Protein AF-A0A4R4RWS9-F1 (afdb_monomer)

Foldseek 3Di:
DDDDDDPDDPQPAAQQLDFLVPVVLDLDDDPDHDDPVSVLVSLLSSLSNLLLQQCLVQNLVPRAPVSSCVRNVHDPVSVVVNAVGSLRSLLVSLVVNLVSLVVQLVVQLVVQDDPLVSSLVSSVVSNVVSCVSRVSNVCCNPPRLVVSDDVSVVSNVVSVVSNVVSVDD

Secondary structure (DSSP, 8-state):
-PPPPPPPTTS-PPTTSS-TT-GGG----SSSPPPHHHHHHHHHHHHHHHHHHHHHHH-TTT--HHHHHHHHT--HHHHHHH-SSHHHHHHHHHHHHHHHHHHHHHHHHHHT-S-HHHHHHHHHHHHHHHHHH-HHHHHHHHTGGGGG-HHHHHHHHHHHHHHGGGG--

Radius of gyration: 17.33 Å; Cα contacts (8 Å, |Δi|>4): 187; chains: 1; bounding box: 38×33×57 Å

Solvent-accessible surface area (backbone atoms only — not comparable to full-atom values): 9273 Å² total; per-residue (Å²): 136,79,79,73,80,75,84,64,101,78,65,79,74,52,46,34,68,50,63,17,61,40,71,91,70,56,87,75,90,60,94,77,69,74,54,72,66,60,51,51,51,53,51,48,56,18,38,29,10,8,36,24,46,39,25,44,74,57,35,48,86,70,43,45,66,73,55,24,23,58,44,17,70,44,53,68,72,61,47,59,74,75,28,94,43,67,58,54,45,47,51,54,36,48,55,52,33,52,51,48,51,52,49,53,23,50,51,37,23,62,74,55,45,90,51,52,69,55,9,32,49,36,20,51,48,46,51,53,54,52,38,67,73,26,53,39,30,39,41,28,70,74,61,34,32,65,74,59,39,71,71,41,41,52,54,49,54,52,51,55,59,60,53,50,68,56,76,56,126

Structure (mmCIF, N/CA/C/O backbone):
data_AF-A0A4R4RWS9-F1
#
_entry.id   AF-A0A4R4RWS9-F1
#
loop_
_atom_site.group_PDB
_atom_site.id
_atom_site.type_symbol
_atom_site.label_atom_id
_atom_site.label_alt_id
_atom_site.label_comp_id
_atom_site.label_asym_id
_atom_site.label_entity_id
_atom_site.label_seq_id
_atom_site.pdbx_PDB_ins_code
_atom_site.Cartn_x
_atom_site.Cartn_y
_atom_site.Cartn_z
_atom_site.occupancy
_atom_site.B_iso_or_equiv
_atom_site.auth_seq_id
_atom_site.auth_comp_id
_atom_site.auth_asym_id
_atom_site.auth_atom_id
_atom_site.pdbx_PDB_model_num
ATOM 1 N N . MET A 1 1 ? 22.011 -22.480 -10.283 1.00 37.75 1 MET A N 1
ATOM 2 C CA . MET A 1 1 ? 20.945 -21.462 -10.374 1.00 37.75 1 MET A CA 1
ATOM 3 C C . MET A 1 1 ? 20.960 -20.703 -9.058 1.00 37.75 1 MET A C 1
ATOM 5 O O . MET A 1 1 ? 20.395 -21.176 -8.083 1.00 37.75 1 MET A O 1
ATOM 9 N N . SER A 1 2 ? 21.786 -19.656 -8.982 1.00 36.88 2 SER A N 1
ATOM 10 C CA . SER A 1 2 ? 22.023 -18.907 -7.743 1.00 36.88 2 SER A CA 1
ATOM 11 C C . SER A 1 2 ? 20.825 -18.003 -7.490 1.00 36.88 2 SER A C 1
ATOM 13 O O . SER A 1 2 ? 20.485 -17.206 -8.361 1.00 36.88 2 SER A O 1
ATOM 15 N N . LEU A 1 3 ? 20.184 -18.155 -6.332 1.00 37.31 3 LEU A N 1
ATOM 16 C CA . LEU A 1 3 ? 19.213 -17.190 -5.826 1.00 37.31 3 LEU A CA 1
ATOM 17 C C . LEU A 1 3 ? 19.916 -15.830 -5.770 1.00 37.31 3 LEU A C 1
ATOM 19 O O . LEU A 1 3 ? 20.999 -15.720 -5.191 1.00 37.31 3 LEU A O 1
ATOM 23 N N . ALA A 1 4 ? 19.345 -14.834 -6.447 1.00 39.34 4 ALA A N 1
ATOM 24 C CA . ALA A 1 4 ? 19.799 -13.458 -6.331 1.00 39.34 4 ALA A CA 1
ATOM 25 C C . ALA A 1 4 ? 19.750 -13.044 -4.848 1.00 39.34 4 ALA A C 1
ATOM 27 O O . ALA A 1 4 ? 18.871 -13.519 -4.118 1.00 39.34 4 ALA A O 1
ATOM 28 N N . PRO A 1 5 ? 20.694 -12.214 -4.378 1.00 36.62 5 PRO A N 1
ATOM 29 C CA . PRO A 1 5 ? 20.694 -11.763 -2.996 1.00 36.62 5 PRO A CA 1
ATOM 30 C C . PRO A 1 5 ? 19.358 -11.084 -2.678 1.00 36.62 5 PRO A C 1
ATOM 32 O O . PRO A 1 5 ? 18.869 -10.255 -3.445 1.00 36.62 5 PRO A O 1
ATOM 35 N N . HIS A 1 6 ? 18.760 -11.458 -1.545 1.00 39.88 6 HIS A N 1
ATOM 36 C CA . HIS A 1 6 ? 17.646 -10.711 -0.976 1.00 39.88 6 HIS A CA 1
ATOM 37 C C . HIS A 1 6 ? 18.100 -9.259 -0.785 1.00 39.88 6 HIS A C 1
ATOM 39 O O . HIS A 1 6 ? 19.181 -9.057 -0.226 1.00 39.88 6 HIS A O 1
ATOM 45 N N . PRO A 1 7 ? 17.328 -8.257 -1.238 1.00 38.31 7 PRO A N 1
ATOM 46 C CA . PRO A 1 7 ? 17.712 -6.866 -1.056 1.00 38.31 7 PRO A CA 1
ATOM 47 C C . PRO A 1 7 ? 17.918 -6.595 0.438 1.00 38.31 7 PRO A C 1
ATOM 49 O O . PRO A 1 7 ? 17.044 -6.878 1.262 1.00 38.31 7 PRO A O 1
ATOM 52 N N . GLU A 1 8 ? 19.118 -6.116 0.775 1.00 33.94 8 GLU A N 1
ATOM 53 C CA . GLU A 1 8 ? 19.534 -5.824 2.143 1.00 33.94 8 GLU A CA 1
ATOM 54 C C . GLU A 1 8 ? 18.640 -4.763 2.807 1.00 33.94 8 GLU A C 1
ATOM 56 O O . GLU A 1 8 ? 17.907 -4.014 2.159 1.00 33.94 8 GLU A O 1
ATOM 61 N N . ALA A 1 9 ? 18.729 -4.714 4.137 1.00 32.97 9 ALA A N 1
ATOM 62 C CA . ALA A 1 9 ? 17.901 -4.007 5.116 1.00 32.97 9 ALA A CA 1
ATOM 63 C C . ALA A 1 9 ? 17.837 -2.455 5.024 1.00 32.97 9 ALA A C 1
ATOM 65 O O . ALA A 1 9 ? 17.718 -1.785 6.048 1.00 32.97 9 ALA A O 1
ATOM 66 N N . GLY A 1 10 ? 17.8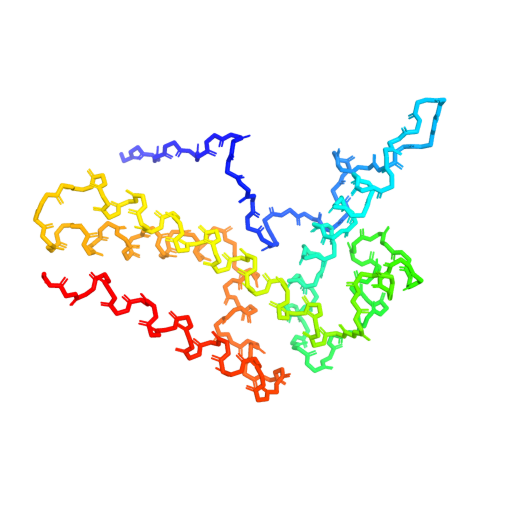82 -1.875 3.821 1.00 38.44 10 GLY A N 1
ATOM 67 C CA . GLY A 1 10 ? 17.679 -0.447 3.537 1.00 38.44 10 GLY A CA 1
ATOM 68 C C . GLY A 1 10 ? 16.429 -0.126 2.702 1.00 38.44 10 GLY A C 1
ATOM 69 O O . GLY A 1 10 ? 16.026 1.034 2.634 1.00 38.44 10 GLY A O 1
ATOM 70 N N . ALA A 1 11 ? 15.778 -1.120 2.088 1.00 58.25 11 ALA A N 1
ATOM 71 C CA . ALA A 1 11 ? 14.544 -0.900 1.337 1.00 58.25 11 ALA A CA 1
ATOM 72 C C . ALA A 1 11 ? 13.340 -0.818 2.287 1.00 58.25 11 ALA A C 1
ATOM 74 O O . ALA A 1 11 ? 13.091 -1.737 3.067 1.00 58.25 11 ALA A O 1
ATOM 75 N N . THR A 1 12 ? 12.573 0.276 2.220 1.00 66.06 12 THR A N 1
ATOM 76 C CA . THR A 1 12 ? 11.251 0.360 2.859 1.00 66.06 12 THR A CA 1
ATOM 77 C C . THR A 1 12 ? 10.438 -0.877 2.458 1.00 66.06 12 THR A C 1
ATOM 79 O O . THR A 1 12 ? 10.184 -1.048 1.264 1.00 66.06 12 THR A O 1
ATOM 82 N N . PRO A 1 13 ? 10.085 -1.769 3.400 1.00 81.81 13 PRO A N 1
ATOM 83 C CA . PRO A 1 13 ? 9.445 -3.028 3.055 1.00 81.81 13 PRO A CA 1
ATOM 84 C C . PRO A 1 13 ? 8.052 -2.763 2.493 1.00 81.81 13 PRO A C 1
ATOM 86 O O . PRO A 1 13 ? 7.365 -1.834 2.920 1.00 81.81 13 PRO A O 1
ATOM 89 N N . LEU A 1 14 ? 7.621 -3.598 1.550 1.00 92.75 14 LEU A N 1
ATOM 90 C CA . LEU A 1 14 ? 6.257 -3.522 1.047 1.00 92.75 14 LEU A CA 1
ATOM 91 C C . LEU A 1 14 ? 5.248 -3.778 2.169 1.00 92.75 14 LEU A C 1
ATOM 93 O O . LEU A 1 14 ? 5.470 -4.667 2.997 1.00 92.75 14 LEU A O 1
ATOM 97 N N . PRO A 1 15 ? 4.111 -3.066 2.168 1.00 96.56 15 PRO A N 1
ATOM 98 C CA . PRO A 1 15 ? 2.984 -3.412 3.015 1.00 96.56 15 PRO A CA 1
ATOM 99 C C . PRO A 1 15 ? 2.620 -4.893 2.881 1.00 96.56 15 PRO A C 1
ATOM 101 O O . PRO A 1 15 ? 2.469 -5.400 1.774 1.00 96.56 15 PRO A O 1
ATOM 104 N N . GLY A 1 16 ? 2.467 -5.590 4.000 1.00 95.81 16 GLY A N 1
ATOM 105 C CA . GLY A 1 16 ? 2.177 -7.022 4.047 1.00 95.81 16 GLY A CA 1
ATOM 106 C C . GLY A 1 16 ? 3.413 -7.922 4.005 1.00 95.81 16 GLY A C 1
ATOM 107 O O . GLY A 1 16 ? 3.271 -9.128 4.173 1.00 95.81 16 GLY A O 1
ATOM 108 N N . ALA A 1 17 ? 4.625 -7.379 3.843 1.00 95.19 17 ALA A N 1
ATOM 109 C CA . ALA A 1 17 ? 5.857 -8.170 3.934 1.00 95.19 17 ALA A CA 1
ATOM 110 C C . ALA A 1 17 ? 6.156 -8.633 5.371 1.00 95.19 17 ALA A C 1
ATOM 112 O O . ALA A 1 17 ? 6.949 -9.549 5.585 1.00 95.19 17 ALA A O 1
ATOM 113 N N . ARG A 1 18 ? 5.539 -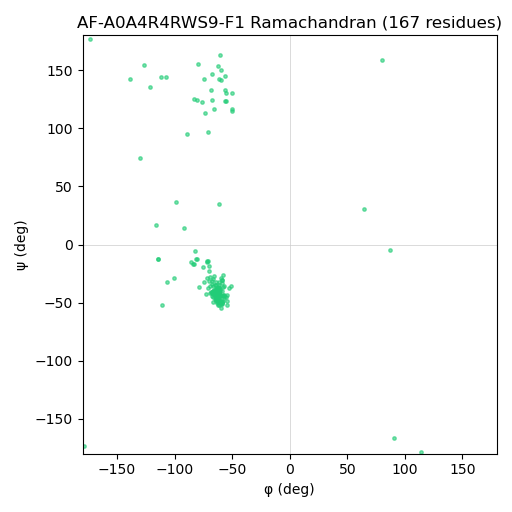7.993 6.372 1.00 94.44 18 ARG A N 1
ATOM 114 C CA . ARG A 1 18 ? 5.707 -8.316 7.791 1.00 94.44 18 ARG A CA 1
ATOM 115 C C . ARG A 1 18 ? 4.354 -8.543 8.458 1.00 94.44 18 ARG A C 1
ATOM 117 O O . ARG A 1 18 ? 3.359 -7.952 8.046 1.00 94.44 18 ARG A O 1
ATOM 124 N N . PRO A 1 19 ? 4.287 -9.315 9.555 1.00 92.12 19 PRO A N 1
ATOM 125 C CA . PRO A 1 19 ? 3.085 -9.362 10.377 1.00 92.12 19 PRO A CA 1
ATOM 126 C C . PRO A 1 19 ? 2.737 -7.968 10.921 1.00 92.12 19 PRO A C 1
ATOM 128 O O . PRO A 1 19 ? 3.617 -7.234 11.378 1.00 92.12 19 PRO A O 1
ATOM 131 N N . GLY A 1 20 ? 1.447 -7.625 10.985 1.00 88.81 20 GLY A N 1
ATOM 132 C CA . GLY A 1 20 ? 1.008 -6.350 11.574 1.00 88.81 20 GLY A CA 1
ATOM 133 C C . GLY A 1 20 ? 1.428 -6.183 13.043 1.00 88.81 20 GLY A C 1
ATOM 134 O O . GLY A 1 20 ? 1.727 -5.079 13.489 1.00 88.81 20 GLY A O 1
ATOM 135 N N . ARG A 1 21 ? 1.545 -7.287 13.794 1.00 92.50 21 ARG A N 1
ATOM 136 C CA . ARG A 1 21 ? 2.080 -7.326 15.170 1.00 92.50 21 ARG A CA 1
ATOM 137 C C . ARG A 1 21 ? 3.541 -7.769 15.244 1.00 92.50 21 ARG A C 1
ATOM 139 O O . ARG A 1 21 ? 3.916 -8.469 16.179 1.00 92.50 21 ARG A O 1
ATOM 146 N N . ASP A 1 22 ? 4.356 -7.367 14.278 1.00 90.62 22 ASP A N 1
ATOM 147 C CA . ASP A 1 22 ? 5.797 -7.619 14.292 1.00 90.62 22 ASP A CA 1
ATOM 148 C C . ASP A 1 22 ? 6.427 -7.205 15.650 1.00 90.62 22 ASP A C 1
ATOM 150 O O . ASP A 1 22 ? 6.358 -6.016 16.014 1.00 90.62 22 ASP A O 1
ATOM 154 N N . PRO A 1 23 ? 7.000 -8.159 16.418 1.00 87.06 23 PRO A N 1
ATOM 155 C CA . PRO A 1 23 ? 7.635 -7.898 17.709 1.00 87.06 23 PRO A CA 1
ATOM 156 C C . PRO A 1 23 ? 8.809 -6.920 17.631 1.00 87.06 23 PRO A C 1
ATOM 158 O O . PRO A 1 23 ? 9.039 -6.185 18.592 1.00 87.06 23 PRO A O 1
ATOM 161 N N . GLU A 1 24 ? 9.515 -6.857 16.499 1.00 88.06 24 GLU A N 1
ATOM 162 C CA . GLU A 1 24 ? 10.647 -5.941 16.309 1.00 88.06 24 GLU A CA 1
ATOM 163 C C . GLU A 1 24 ? 10.198 -4.477 16.310 1.00 88.06 24 GLU A C 1
ATOM 165 O O . GLU A 1 24 ? 10.914 -3.594 16.775 1.00 88.06 24 GLU A O 1
ATOM 170 N N . ARG A 1 25 ? 8.957 -4.221 15.879 1.00 88.06 25 ARG A N 1
ATOM 171 C CA . ARG A 1 25 ? 8.333 -2.890 15.876 1.00 88.06 25 ARG A CA 1
ATOM 172 C C . ARG A 1 25 ? 7.546 -2.588 17.156 1.00 88.06 25 ARG A C 1
ATOM 174 O O . ARG A 1 25 ? 6.724 -1.671 17.187 1.00 88.06 25 ARG A O 1
ATOM 181 N N . ALA A 1 26 ? 7.723 -3.373 18.223 1.00 87.06 26 ALA A N 1
ATOM 182 C CA . ALA A 1 26 ? 6.998 -3.167 19.474 1.00 87.06 26 ALA A CA 1
ATOM 183 C C . ALA A 1 26 ? 7.381 -1.843 20.145 1.00 87.06 26 ALA A C 1
ATOM 185 O O . ALA A 1 26 ? 8.500 -1.657 20.619 1.00 87.06 26 ALA A O 1
ATOM 186 N N . ILE A 1 27 ? 6.403 -0.942 20.259 1.00 83.81 27 ILE A N 1
ATOM 187 C CA . ILE A 1 27 ? 6.540 0.301 21.019 1.00 83.81 27 ILE A CA 1
ATOM 188 C C . ILE A 1 27 ? 6.574 -0.046 22.516 1.00 83.81 27 ILE A C 1
ATOM 190 O O . ILE A 1 27 ? 5.536 -0.253 23.151 1.00 83.81 27 ILE A O 1
ATOM 194 N N . LYS A 1 28 ? 7.785 -0.149 23.079 1.00 80.50 28 LYS A N 1
ATOM 195 C CA . LYS A 1 28 ? 8.008 -0.440 24.503 1.00 80.50 28 LYS A CA 1
ATOM 196 C C . LYS A 1 28 ? 7.702 0.788 25.363 1.00 80.50 28 LYS A C 1
ATOM 198 O O . LYS A 1 28 ? 8.015 1.920 25.002 1.00 80.50 28 LYS A O 1
ATOM 203 N N . ARG A 1 29 ? 7.119 0.560 26.542 1.00 67.50 29 ARG A N 1
ATOM 204 C CA . ARG A 1 29 ? 6.951 1.595 27.573 1.00 67.50 29 ARG A CA 1
ATOM 205 C C . ARG A 1 29 ? 8.250 1.700 28.380 1.00 67.50 29 ARG A C 1
ATOM 207 O O . ARG A 1 29 ? 8.710 0.687 28.894 1.00 67.50 29 ARG A O 1
ATOM 214 N N . GLY A 1 30 ? 8.838 2.894 28.492 1.00 66.50 30 GLY A N 1
ATOM 215 C CA . GLY A 1 30 ? 10.080 3.095 29.246 1.00 66.50 30 GLY A CA 1
ATOM 216 C C . GLY A 1 30 ? 10.520 4.563 29.383 1.00 66.50 30 GLY A C 1
ATOM 217 O O . GLY A 1 30 ? 9.867 5.444 28.819 1.00 66.50 30 GLY A O 1
ATOM 218 N N . PRO A 1 31 ? 11.616 4.830 30.128 1.00 54.38 31 PRO A N 1
ATOM 219 C CA . PRO A 1 31 ? 12.050 6.182 30.513 1.00 54.38 31 PRO A CA 1
ATOM 220 C C . PRO A 1 31 ? 12.463 7.078 29.335 1.00 54.38 31 PRO A C 1
ATOM 222 O O . PRO A 1 31 ? 12.235 8.283 29.370 1.00 54.38 31 PRO A O 1
ATOM 225 N N . ARG A 1 32 ? 13.023 6.498 28.262 1.00 64.06 32 ARG A N 1
ATOM 226 C CA . ARG A 1 32 ? 13.208 7.180 26.971 1.00 64.06 32 ARG A CA 1
ATOM 227 C C . ARG A 1 32 ? 11.967 6.956 26.112 1.00 64.06 32 ARG A C 1
ATOM 229 O O . ARG A 1 32 ? 11.845 5.925 25.454 1.00 64.06 32 ARG A O 1
ATOM 236 N N . ARG A 1 33 ? 11.033 7.908 26.139 1.00 72.62 33 ARG A N 1
ATOM 237 C CA . ARG A 1 33 ? 9.887 7.903 25.222 1.00 72.62 33 ARG A CA 1
ATOM 238 C C . ARG A 1 33 ? 10.369 8.172 23.798 1.00 72.62 33 ARG A C 1
ATOM 240 O O . ARG A 1 33 ? 11.124 9.112 23.570 1.00 72.62 33 ARG A O 1
ATOM 247 N N . LEU A 1 34 ? 9.899 7.360 22.854 1.00 81.25 34 LEU A N 1
ATOM 248 C CA . LEU A 1 34 ? 9.948 7.702 21.433 1.00 81.25 34 LEU A CA 1
ATOM 249 C C . LEU A 1 34 ? 9.166 9.002 21.200 1.00 81.25 34 LEU A C 1
ATOM 251 O O . LEU A 1 34 ? 8.202 9.282 21.923 1.00 81.25 34 LEU A O 1
ATOM 255 N N . SER A 1 35 ? 9.565 9.778 20.190 1.00 88.25 35 SER A N 1
ATOM 256 C CA . SER A 1 35 ? 8.784 10.943 19.775 1.00 88.25 35 SER A CA 1
ATOM 257 C C . SER A 1 35 ? 7.399 10.503 19.289 1.00 88.25 35 SER A C 1
ATOM 259 O O . SER A 1 35 ? 7.210 9.373 18.826 1.00 88.25 35 SER A O 1
ATOM 261 N N . ALA A 1 36 ? 6.415 11.399 19.390 1.00 88.38 36 ALA A N 1
ATOM 262 C CA . ALA A 1 36 ? 5.063 11.130 18.902 1.00 88.38 36 ALA A CA 1
ATOM 263 C C . ALA A 1 36 ? 5.059 10.765 17.406 1.00 88.38 36 ALA A C 1
ATOM 265 O O . ALA A 1 36 ? 4.315 9.883 16.988 1.00 88.38 36 ALA A O 1
ATOM 266 N N . GLU A 1 37 ? 5.944 11.386 16.627 1.00 90.06 37 GLU A N 1
ATOM 267 C CA . GLU A 1 37 ? 6.129 11.114 15.203 1.00 90.06 37 GLU A CA 1
ATOM 268 C C . GLU A 1 37 ? 6.623 9.686 14.935 1.00 90.06 37 GLU A C 1
ATOM 270 O O . GLU A 1 37 ? 6.035 8.979 14.120 1.00 90.06 37 GLU A O 1
ATOM 275 N N . VAL A 1 38 ? 7.639 9.214 15.669 1.00 90.50 38 VAL A N 1
ATOM 276 C CA . VAL A 1 38 ? 8.155 7.842 15.516 1.00 90.50 38 VAL A CA 1
ATOM 277 C C . VAL A 1 38 ? 7.095 6.810 15.909 1.00 90.50 38 VAL A C 1
ATOM 279 O O . VAL A 1 38 ? 6.953 5.775 15.253 1.00 90.50 38 VAL A O 1
ATOM 282 N N . VAL A 1 39 ? 6.310 7.095 16.952 1.00 91.69 39 VAL A N 1
ATOM 283 C CA . VAL A 1 39 ? 5.176 6.246 17.346 1.00 91.69 39 VAL A CA 1
ATOM 284 C C . VAL A 1 39 ? 4.124 6.198 16.238 1.00 91.69 39 VAL A C 1
ATOM 286 O O . VAL A 1 39 ? 3.694 5.105 15.871 1.00 91.69 39 VAL A O 1
ATOM 289 N N . ALA A 1 40 ? 3.741 7.350 15.684 1.00 93.25 40 ALA A N 1
ATOM 290 C CA . ALA A 1 40 ? 2.766 7.445 14.603 1.00 93.25 40 ALA A CA 1
ATOM 291 C C . ALA A 1 40 ? 3.239 6.714 13.335 1.00 93.25 40 ALA A C 1
ATOM 293 O O . ALA A 1 40 ? 2.461 5.977 12.736 1.00 93.25 40 ALA A O 1
ATOM 294 N N . ALA A 1 41 ? 4.516 6.852 12.963 1.00 93.19 41 ALA A N 1
ATOM 295 C CA . ALA A 1 41 ? 5.110 6.126 11.841 1.00 93.19 41 ALA A CA 1
ATOM 296 C C . ALA A 1 41 ? 5.084 4.608 12.063 1.00 93.19 41 ALA A C 1
ATOM 298 O O . ALA A 1 41 ? 4.563 3.873 11.231 1.00 93.19 41 ALA A O 1
ATOM 299 N N . THR A 1 42 ? 5.514 4.146 13.239 1.00 94.12 42 THR A N 1
ATOM 300 C CA . THR A 1 42 ? 5.493 2.714 13.580 1.00 94.12 42 THR A CA 1
ATOM 301 C C . THR A 1 42 ? 4.069 2.145 13.568 1.00 94.12 42 THR A C 1
ATOM 303 O O . THR A 1 42 ? 3.839 1.024 13.118 1.00 94.12 42 THR A O 1
ATOM 306 N N . GLN A 1 43 ? 3.089 2.903 14.070 1.00 96.19 43 GLN A N 1
ATOM 307 C CA . GLN A 1 43 ? 1.678 2.511 14.028 1.00 96.19 43 GLN A CA 1
ATOM 308 C C . GLN A 1 43 ? 1.138 2.472 12.598 1.00 96.19 43 GLN A C 1
ATOM 310 O O . GLN A 1 43 ? 0.396 1.549 12.273 1.00 96.19 43 GLN A O 1
ATOM 315 N N . ARG A 1 44 ? 1.527 3.430 11.749 1.00 97.31 44 ARG A N 1
ATOM 316 C CA . ARG A 1 44 ? 1.156 3.467 10.332 1.00 97.31 44 ARG A CA 1
ATOM 317 C C . ARG A 1 44 ? 1.664 2.235 9.592 1.00 97.31 44 ARG A C 1
ATOM 319 O O . ARG A 1 44 ? 0.860 1.557 8.965 1.00 97.31 44 ARG A O 1
ATOM 326 N N . ASP A 1 45 ? 2.940 1.894 9.742 1.00 96.19 45 ASP A N 1
ATOM 327 C CA . ASP A 1 45 ? 3.532 0.733 9.067 1.00 96.19 45 ASP A CA 1
ATOM 328 C C . ASP A 1 45 ? 2.845 -0.570 9.499 1.00 96.19 45 ASP A C 1
ATOM 330 O O . ASP A 1 45 ? 2.492 -1.413 8.678 1.00 96.19 45 ASP A O 1
ATOM 334 N N . ARG A 1 46 ? 2.557 -0.711 10.799 1.00 97.50 46 ARG A N 1
ATOM 335 C CA . ARG A 1 46 ? 1.794 -1.853 11.326 1.00 97.50 46 ARG A CA 1
ATOM 336 C C . ARG A 1 46 ? 0.367 -1.910 10.796 1.00 97.50 46 ARG A C 1
ATOM 338 O O . ARG A 1 46 ? -0.153 -3.001 10.566 1.00 97.50 46 ARG A O 1
ATOM 345 N N . LEU A 1 47 ? -0.283 -0.755 10.642 1.00 98.50 47 LEU A N 1
ATOM 346 C CA . LEU A 1 47 ? -1.618 -0.658 10.058 1.00 98.50 47 LEU A CA 1
ATOM 347 C C . LEU A 1 47 ? -1.609 -1.029 8.578 1.00 98.50 47 LEU A C 1
ATOM 349 O O . LEU A 1 47 ? -2.512 -1.745 8.167 1.00 98.50 47 LEU A O 1
ATOM 353 N N . PHE A 1 48 ? -0.594 -0.624 7.813 1.00 98.56 48 PHE A N 1
ATOM 354 C CA . PHE A 1 48 ? -0.411 -1.048 6.424 1.00 98.56 48 PHE A CA 1
ATOM 355 C C . PHE A 1 48 ? -0.293 -2.571 6.321 1.00 98.56 48 PHE A C 1
ATOM 357 O O . PHE A 1 48 ? -1.052 -3.201 5.587 1.00 98.56 48 PHE A O 1
ATOM 364 N N . ASP A 1 49 ? 0.571 -3.182 7.131 1.00 98.31 49 ASP A N 1
ATOM 365 C CA . ASP A 1 49 ? 0.719 -4.639 7.172 1.00 98.31 49 ASP A CA 1
ATOM 366 C C . ASP A 1 49 ? -0.569 -5.355 7.603 1.00 98.31 49 ASP A C 1
ATOM 368 O O . ASP A 1 49 ? -0.974 -6.348 6.998 1.00 98.31 49 ASP A O 1
ATOM 372 N N . GLY A 1 50 ? -1.232 -4.864 8.653 1.00 98.06 50 GLY A N 1
ATOM 373 C CA . GLY A 1 50 ? -2.492 -5.430 9.131 1.00 98.06 50 GLY A CA 1
ATOM 374 C C . GLY A 1 50 ? -3.616 -5.308 8.101 1.00 98.06 50 GLY A C 1
ATOM 375 O O . GLY A 1 50 ? -4.395 -6.243 7.930 1.00 98.06 50 GLY A O 1
ATOM 376 N N . LEU A 1 51 ? -3.682 -4.180 7.392 1.00 98.56 51 LEU A N 1
ATOM 377 C CA . LEU A 1 51 ? -4.684 -3.911 6.367 1.00 98.56 51 LEU A CA 1
ATOM 378 C C . LEU A 1 51 ? -4.505 -4.834 5.167 1.00 98.56 51 LEU A C 1
ATOM 380 O O . LEU A 1 51 ? -5.476 -5.474 4.769 1.00 98.56 51 LEU A O 1
ATOM 384 N N . VAL A 1 52 ? -3.282 -4.949 4.638 1.00 98.62 52 VAL A N 1
ATOM 385 C CA . VAL A 1 52 ? -2.978 -5.836 3.504 1.00 98.62 52 VAL A CA 1
ATOM 386 C C . VAL A 1 52 ? -3.414 -7.264 3.802 1.00 98.62 52 VAL A C 1
ATOM 388 O O . VAL A 1 52 ? -4.113 -7.871 2.996 1.00 98.62 52 VAL A O 1
ATOM 391 N N . HIS A 1 53 ? -3.059 -7.794 4.975 1.00 98.25 53 HIS A N 1
ATOM 392 C CA . HIS A 1 53 ? -3.427 -9.157 5.349 1.00 98.25 53 HIS A CA 1
ATOM 393 C C . HIS A 1 53 ? -4.939 -9.344 5.513 1.00 98.25 53 HIS A C 1
ATOM 395 O O . HIS A 1 53 ? -5.487 -10.330 5.026 1.00 98.25 53 HIS A O 1
ATOM 401 N N . GLU A 1 54 ? -5.629 -8.413 6.178 1.00 98.38 54 GLU A N 1
ATOM 402 C CA . GLU A 1 54 ? -7.078 -8.513 6.393 1.00 98.38 54 GLU A CA 1
ATOM 403 C C . GLU A 1 54 ? -7.864 -8.394 5.080 1.00 98.38 54 GLU A C 1
ATOM 405 O O . GLU A 1 54 ? -8.785 -9.178 4.847 1.00 98.38 54 GLU A O 1
ATOM 410 N N . VAL A 1 55 ? -7.478 -7.463 4.201 1.00 98.38 55 VAL A N 1
ATOM 411 C CA . VAL A 1 55 ? -8.100 -7.290 2.880 1.00 98.38 55 VAL A CA 1
ATOM 412 C C . VAL A 1 55 ? -7.798 -8.485 1.980 1.00 98.38 55 VAL A C 1
ATOM 414 O O . VAL A 1 55 ? -8.715 -9.021 1.367 1.00 98.38 55 VAL A O 1
ATOM 417 N N . ALA A 1 56 ? -6.558 -8.977 1.944 1.00 97.56 56 ALA A N 1
ATOM 418 C CA . ALA A 1 56 ? -6.221 -10.159 1.156 1.00 97.56 56 ALA A CA 1
ATOM 419 C C . ALA A 1 56 ? -6.981 -11.412 1.625 1.00 97.56 56 ALA A C 1
ATOM 421 O O . ALA A 1 56 ? -7.390 -12.224 0.799 1.00 97.56 56 ALA A O 1
ATOM 422 N N . ALA A 1 57 ? -7.192 -11.575 2.934 1.00 97.38 57 ALA A N 1
ATOM 423 C CA . ALA A 1 57 ? -7.855 -12.754 3.484 1.00 97.38 57 ALA A CA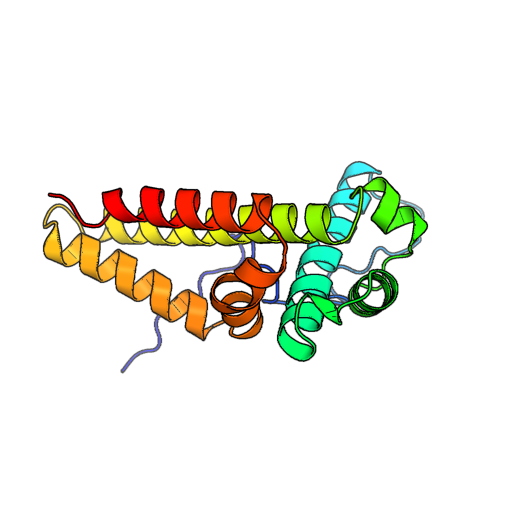 1
ATOM 424 C C . ALA A 1 57 ? -9.386 -12.727 3.344 1.00 97.38 57 ALA A C 1
ATOM 426 O O . ALA A 1 57 ? -9.997 -13.776 3.149 1.00 97.38 57 ALA A O 1
ATOM 427 N N . LYS A 1 58 ? -10.020 -11.556 3.489 1.00 97.56 58 LYS A N 1
ATOM 428 C CA . LYS A 1 58 ? -11.490 -11.436 3.589 1.00 97.56 58 LYS A CA 1
ATOM 429 C C . LYS A 1 58 ? -12.137 -10.696 2.419 1.00 97.56 58 LYS A C 1
ATOM 431 O O . LYS A 1 58 ? -13.362 -10.716 2.288 1.00 97.56 58 LYS A O 1
ATOM 436 N N . GLY A 1 59 ? -11.329 -10.043 1.596 1.00 97.56 59 GLY A N 1
ATOM 437 C CA . GLY A 1 59 ? -11.758 -9.058 0.616 1.00 97.56 59 GLY A CA 1
ATOM 438 C C . GLY A 1 59 ? -12.007 -7.683 1.236 1.00 97.56 59 GLY A C 1
ATOM 439 O O . GLY A 1 59 ? -12.232 -7.560 2.449 1.00 97.56 59 GLY A O 1
ATOM 440 N N . TYR A 1 60 ? -11.966 -6.634 0.409 1.00 97.50 60 TYR A N 1
ATOM 441 C CA . TYR A 1 60 ? -12.104 -5.255 0.895 1.00 97.50 60 TYR A CA 1
ATOM 442 C C . TYR A 1 60 ? -13.417 -5.036 1.653 1.00 97.50 60 TYR A C 1
ATOM 444 O O . TYR A 1 60 ? -13.384 -4.522 2.773 1.00 97.50 60 TYR A O 1
ATOM 452 N N . ASP A 1 61 ? -14.559 -5.457 1.107 1.00 97.12 61 ASP A N 1
ATOM 453 C CA . ASP A 1 61 ? -15.880 -5.196 1.697 1.00 97.12 61 ASP A CA 1
ATOM 454 C C . ASP A 1 61 ? -16.030 -5.789 3.102 1.00 97.12 61 ASP A C 1
ATOM 456 O O . ASP A 1 61 ? -16.528 -5.125 4.017 1.00 97.12 61 ASP A O 1
ATOM 460 N N . ASN A 1 62 ? -15.508 -6.999 3.310 1.00 97.62 62 ASN A N 1
ATOM 461 C CA . ASN A 1 62 ? -15.609 -7.704 4.587 1.00 97.62 62 ASN A CA 1
ATOM 462 C C . ASN A 1 62 ? -14.529 -7.292 5.598 1.00 97.62 62 ASN A C 1
ATOM 464 O O . ASN A 1 62 ? -14.682 -7.560 6.794 1.00 97.62 62 ASN A O 1
ATOM 468 N N . ALA A 1 63 ? -13.448 -6.637 5.166 1.00 97.12 63 ALA A N 1
ATOM 469 C CA . ALA A 1 63 ? -12.432 -6.116 6.071 1.00 97.12 63 ALA A CA 1
ATOM 470 C C . ALA A 1 63 ? -13.012 -4.969 6.918 1.00 97.12 63 ALA A C 1
ATOM 472 O O . ALA A 1 63 ? -13.534 -3.974 6.405 1.00 97.12 63 ALA A O 1
ATOM 473 N N . ARG A 1 64 ? -12.922 -5.093 8.247 1.00 98.00 64 ARG A N 1
ATOM 474 C CA . ARG A 1 64 ? -13.418 -4.092 9.207 1.00 98.00 64 ARG A CA 1
ATOM 475 C C . ARG A 1 64 ? -12.253 -3.356 9.853 1.00 98.00 64 ARG A C 1
ATOM 477 O O . ARG A 1 64 ? -11.258 -3.977 10.213 1.00 98.00 64 ARG A O 1
ATOM 484 N N . VAL A 1 65 ? -12.419 -2.059 10.132 1.00 98.44 65 VAL A N 1
ATOM 485 C CA . VAL A 1 65 ? -11.414 -1.249 10.859 1.00 98.44 65 VAL A CA 1
ATOM 486 C C . VAL A 1 65 ? -11.001 -1.909 12.180 1.00 98.44 65 VAL A C 1
ATOM 488 O O . VAL A 1 65 ? -9.829 -1.900 12.541 1.00 98.44 65 VAL A O 1
ATOM 491 N N . THR A 1 66 ? -11.942 -2.536 12.891 1.00 98.25 66 THR A N 1
ATOM 492 C CA . THR A 1 66 ? -11.669 -3.278 14.132 1.00 98.25 66 THR A CA 1
ATOM 493 C C . THR A 1 66 ? -10.736 -4.467 13.928 1.00 98.25 66 THR A C 1
ATOM 495 O O . THR A 1 66 ? -9.883 -4.720 14.776 1.00 98.25 66 THR A O 1
ATOM 498 N N . ASP A 1 67 ? -10.897 -5.189 12.820 1.00 98.25 67 ASP A N 1
ATOM 499 C CA . ASP A 1 67 ? -10.076 -6.350 12.492 1.00 98.25 67 ASP A CA 1
ATOM 500 C C . ASP A 1 67 ? -8.674 -5.909 12.067 1.00 98.25 67 ASP A C 1
ATOM 502 O O . ASP A 1 67 ? -7.701 -6.440 12.589 1.00 98.25 67 ASP A O 1
ATOM 506 N N . ILE A 1 68 ? -8.571 -4.851 11.256 1.00 98.38 68 ILE A N 1
ATOM 507 C CA . ILE A 1 68 ? -7.298 -4.221 10.862 1.00 98.38 68 ILE A CA 1
ATOM 508 C C . ILE A 1 68 ? -6.525 -3.739 12.097 1.00 98.38 68 ILE A C 1
ATOM 510 O O . ILE A 1 68 ? -5.360 -4.081 12.288 1.00 98.38 68 ILE A O 1
ATOM 514 N N . CYS A 1 69 ? -7.192 -3.006 12.994 1.00 98.44 69 CYS A N 1
ATOM 515 C CA . CYS A 1 69 ? -6.629 -2.572 14.274 1.00 98.44 69 CYS A CA 1
ATOM 516 C C . CYS A 1 69 ? -6.108 -3.765 15.091 1.00 98.44 69 CYS A C 1
ATOM 518 O O . CYS A 1 69 ? -4.991 -3.739 15.616 1.00 98.44 69 CYS A O 1
ATOM 520 N N . ARG A 1 70 ? -6.897 -4.846 15.171 1.00 97.88 70 ARG A N 1
ATOM 521 C CA . ARG A 1 70 ? -6.494 -6.075 15.858 1.00 97.88 70 ARG A CA 1
ATOM 522 C C . ARG A 1 70 ? -5.265 -6.685 15.185 1.00 97.88 70 ARG A C 1
ATOM 524 O O . ARG A 1 70 ? -4.310 -6.960 15.907 1.00 97.88 70 ARG A O 1
ATOM 531 N N . ALA A 1 71 ? -5.252 -6.851 13.867 1.00 96.94 71 ALA A N 1
ATOM 532 C CA . ALA A 1 71 ? -4.136 -7.420 13.110 1.00 96.94 71 ALA A CA 1
ATOM 533 C C . ALA A 1 71 ? -2.843 -6.597 13.237 1.00 96.94 71 ALA A C 1
ATOM 535 O O . ALA A 1 71 ? -1.759 -7.169 13.286 1.00 96.94 71 ALA A O 1
ATOM 536 N N . ALA A 1 72 ? -2.955 -5.275 13.375 1.00 97.12 72 ALA A N 1
ATOM 537 C CA . ALA A 1 72 ? -1.834 -4.353 13.561 1.00 97.12 72 ALA A CA 1
ATOM 538 C C . ALA A 1 72 ? -1.391 -4.183 15.029 1.00 97.12 72 ALA A C 1
ATOM 540 O O . ALA A 1 72 ? -0.334 -3.624 15.318 1.00 97.12 72 ALA A O 1
ATOM 541 N N . GLY A 1 73 ? -2.217 -4.606 15.993 1.00 96.50 73 GLY A N 1
ATOM 542 C CA . GLY A 1 73 ? -1.991 -4.292 17.409 1.00 96.50 73 GLY A CA 1
ATOM 543 C C . GLY A 1 73 ? -2.087 -2.791 17.712 1.00 96.50 73 GLY A C 1
ATOM 544 O O . GLY A 1 73 ? -1.411 -2.297 18.614 1.00 96.50 73 GLY A O 1
ATOM 545 N N . VAL A 1 74 ? -2.912 -2.068 16.952 1.00 97.06 74 VAL A N 1
ATOM 546 C CA . VAL A 1 74 ? -3.155 -0.626 17.088 1.00 97.06 74 VAL A CA 1
ATOM 547 C C . VAL A 1 74 ? -4.584 -0.409 17.583 1.00 97.06 74 VAL A C 1
ATOM 549 O O . VAL A 1 74 ? -5.492 -1.169 17.258 1.00 97.06 74 VAL A O 1
ATOM 552 N N . THR A 1 75 ? -4.803 0.597 18.428 1.00 97.12 75 THR A N 1
ATOM 553 C CA . THR A 1 75 ? -6.140 0.888 18.964 1.00 97.12 75 THR A CA 1
ATOM 554 C C . THR A 1 75 ? -6.978 1.665 17.947 1.00 97.12 75 THR A C 1
ATOM 556 O O . THR A 1 75 ? -6.440 2.395 17.119 1.00 97.12 75 THR A O 1
ATOM 559 N N . ARG A 1 76 ? -8.313 1.576 18.034 1.00 97.94 76 ARG A N 1
ATOM 560 C CA . ARG A 1 76 ? -9.205 2.361 17.158 1.00 97.94 76 ARG A CA 1
ATOM 561 C C . ARG A 1 76 ? -8.964 3.875 17.250 1.00 97.94 76 ARG A C 1
ATOM 563 O O . ARG A 1 76 ? -8.914 4.494 16.196 1.00 97.94 76 ARG A O 1
ATOM 570 N N . PRO A 1 77 ? -8.785 4.488 18.441 1.00 97.94 77 PRO A N 1
ATOM 571 C CA . PRO A 1 77 ? -8.465 5.912 18.505 1.00 97.94 77 PRO A CA 1
ATOM 572 C C . PRO A 1 77 ? -7.156 6.263 17.788 1.00 97.94 77 PRO A C 1
ATOM 574 O O . PRO A 1 77 ? -7.101 7.276 17.107 1.00 97.94 77 PRO A O 1
ATOM 577 N N . ALA A 1 78 ? -6.127 5.412 17.883 1.00 96.44 78 ALA A N 1
ATOM 578 C CA . ALA A 1 78 ? -4.870 5.624 17.166 1.00 96.44 78 ALA A CA 1
ATOM 579 C C . ALA A 1 78 ? -5.026 5.448 15.645 1.00 96.44 78 ALA A C 1
ATOM 581 O O . ALA A 1 78 ? -4.430 6.203 14.888 1.00 96.44 78 ALA A O 1
ATOM 582 N N . PHE A 1 79 ? -5.867 4.511 15.192 1.00 98.56 79 PHE A N 1
ATOM 583 C CA . PHE A 1 79 ? -6.237 4.402 13.777 1.00 98.56 79 PHE A CA 1
ATOM 584 C C . PHE A 1 79 ? -6.886 5.693 13.271 1.00 98.56 79 PHE A C 1
ATOM 586 O O . PHE A 1 79 ? -6.430 6.250 12.280 1.00 98.56 79 PHE A O 1
ATOM 593 N N . TYR A 1 80 ? -7.901 6.199 13.977 1.00 98.25 80 TYR A N 1
ATOM 594 C CA . TYR A 1 80 ? -8.618 7.410 13.563 1.00 98.25 80 TYR A CA 1
ATOM 595 C C . TYR A 1 80 ? -7.802 8.701 13.724 1.00 98.25 80 TYR A C 1
ATOM 597 O O . TYR A 1 80 ? -8.158 9.722 13.149 1.00 98.25 80 TYR A O 1
ATOM 605 N N . ALA A 1 81 ? -6.692 8.663 14.466 1.00 97.25 81 ALA A N 1
ATOM 606 C CA . ALA A 1 81 ? -5.714 9.748 14.481 1.00 97.25 81 ALA A CA 1
ATOM 607 C C . ALA A 1 81 ? -4.840 9.784 13.211 1.00 97.25 81 ALA A C 1
ATOM 609 O O . ALA A 1 81 ? -4.217 10.805 12.937 1.00 97.25 81 ALA A O 1
ATOM 610 N N . LEU A 1 82 ? -4.766 8.676 12.463 1.00 97.75 82 LEU A N 1
ATOM 611 C CA . LEU A 1 82 ? -3.962 8.544 11.245 1.00 97.75 82 LEU A CA 1
ATOM 612 C C . LEU A 1 82 ? -4.807 8.539 9.970 1.00 97.75 82 LEU A C 1
ATOM 614 O O . LEU A 1 82 ? -4.321 8.999 8.942 1.00 97.75 82 LEU A O 1
ATOM 618 N N . PHE A 1 83 ? -6.032 8.014 10.036 1.00 98.44 83 PHE A N 1
ATOM 619 C CA . PHE A 1 83 ? -6.885 7.793 8.873 1.00 98.44 83 PHE A CA 1
ATOM 620 C C . PHE A 1 83 ? -8.341 8.155 9.156 1.00 98.44 83 PHE A C 1
ATOM 622 O O . PHE A 1 83 ? -8.880 7.833 10.216 1.00 98.44 83 PHE A O 1
ATOM 629 N N . ALA A 1 84 ? -9.015 8.739 8.167 1.00 97.75 84 ALA A N 1
ATOM 630 C CA . ALA A 1 84 ? -10.440 9.056 8.262 1.00 97.75 84 ALA A CA 1
ATOM 631 C C . ALA A 1 84 ? -11.324 7.794 8.261 1.00 97.75 84 ALA A C 1
ATOM 633 O O . ALA A 1 84 ? -12.413 7.777 8.837 1.00 97.75 84 ALA A O 1
ATOM 634 N N . GLY A 1 85 ? -10.857 6.710 7.637 1.00 97.50 85 GLY A N 1
ATOM 635 C CA . GLY A 1 85 ? -11.608 5.467 7.508 1.00 97.50 85 GLY A CA 1
ATOM 636 C C . GLY A 1 85 ? -10.832 4.373 6.782 1.00 97.50 85 GLY A C 1
ATOM 637 O O . GLY A 1 85 ? -9.651 4.520 6.477 1.00 97.50 85 GLY A O 1
ATOM 638 N N . LYS A 1 86 ? -11.510 3.250 6.512 1.00 97.38 86 LYS A N 1
ATOM 639 C CA . LYS A 1 86 ? -10.921 2.089 5.821 1.00 97.38 86 LYS A CA 1
ATOM 640 C C . LYS A 1 86 ? -10.441 2.430 4.407 1.00 97.38 86 LYS A C 1
ATOM 642 O O . LYS A 1 86 ? -9.366 1.980 4.033 1.00 97.38 86 LYS A O 1
ATOM 647 N N . GLU A 1 87 ? -11.224 3.207 3.659 1.00 97.69 87 GLU A N 1
ATOM 648 C CA . GLU A 1 87 ? -10.875 3.640 2.301 1.00 97.69 87 GLU A CA 1
ATOM 649 C C . GLU A 1 87 ? -9.596 4.484 2.315 1.00 97.69 87 GLU A C 1
ATOM 651 O O . GLU A 1 87 ? -8.627 4.133 1.656 1.00 97.69 87 GLU A O 1
ATOM 656 N N . ASP A 1 88 ? -9.540 5.520 3.156 1.00 98.19 88 ASP A N 1
ATOM 657 C CA . ASP A 1 88 ? -8.354 6.371 3.323 1.00 98.19 88 ASP A CA 1
ATOM 658 C C . ASP A 1 88 ? -7.105 5.561 3.722 1.00 98.19 88 ASP A C 1
ATOM 660 O O . ASP A 1 88 ? -6.040 5.691 3.115 1.00 98.19 88 ASP A O 1
ATOM 664 N N . ALA A 1 89 ? -7.251 4.629 4.671 1.00 98.31 89 ALA A N 1
ATOM 665 C CA . ALA A 1 89 ? -6.171 3.724 5.051 1.00 98.31 89 ALA A CA 1
ATOM 666 C C . ALA A 1 89 ? -5.724 2.816 3.889 1.00 98.31 89 ALA A C 1
ATOM 668 O O . ALA A 1 89 ? -4.521 2.613 3.708 1.00 98.31 89 ALA A O 1
ATOM 669 N N . LEU A 1 90 ? -6.655 2.287 3.085 1.00 98.38 90 LEU A N 1
ATOM 670 C CA . LEU A 1 90 ? -6.330 1.483 1.904 1.00 98.38 90 LEU A CA 1
ATOM 671 C C . LEU A 1 90 ? -5.582 2.323 0.867 1.00 98.38 90 LEU A C 1
ATOM 673 O O . LEU A 1 90 ? -4.540 1.882 0.398 1.00 98.38 90 LEU A O 1
ATOM 677 N N . LEU A 1 91 ? -6.065 3.523 0.535 1.00 98.12 91 LEU A N 1
ATOM 678 C CA . LEU A 1 91 ? -5.424 4.398 -0.449 1.00 98.12 91 LEU A CA 1
ATOM 679 C C . LEU A 1 91 ? -4.015 4.793 -0.004 1.00 98.12 91 LEU A C 1
ATOM 681 O O . LEU A 1 91 ? -3.077 4.740 -0.797 1.00 98.12 91 LEU A O 1
ATOM 685 N N . ALA A 1 92 ? -3.833 5.132 1.274 1.00 98.00 92 ALA A N 1
ATOM 686 C CA . ALA A 1 92 ? -2.514 5.407 1.832 1.00 98.00 92 ALA A CA 1
ATOM 687 C C . ALA A 1 92 ? -1.583 4.184 1.741 1.00 98.00 92 ALA A C 1
ATOM 689 O O . ALA A 1 92 ? -0.425 4.322 1.341 1.00 98.00 92 ALA A O 1
ATOM 690 N N . THR A 1 93 ? -2.097 2.989 2.055 1.00 98.38 93 THR A N 1
ATOM 691 C CA . THR A 1 93 ? -1.350 1.723 1.952 1.00 98.38 93 THR A CA 1
ATOM 692 C C . THR A 1 93 ? -0.963 1.421 0.504 1.00 98.38 93 THR A C 1
ATOM 694 O O . THR A 1 93 ? 0.188 1.086 0.224 1.00 98.38 93 THR A O 1
ATOM 697 N N . TYR A 1 94 ? -1.915 1.569 -0.420 1.00 97.75 94 TYR A N 1
ATOM 698 C CA . TYR A 1 94 ? -1.739 1.342 -1.849 1.00 97.75 94 TYR A CA 1
ATOM 699 C C . TYR A 1 94 ? -0.664 2.271 -2.407 1.00 97.75 94 TYR A C 1
ATOM 701 O O . TYR A 1 94 ? 0.347 1.786 -2.904 1.00 97.75 94 TYR A O 1
ATOM 709 N N . ARG A 1 95 ? -0.807 3.590 -2.208 1.00 97.12 95 ARG A N 1
ATOM 710 C CA . ARG A 1 95 ? 0.171 4.600 -2.645 1.00 97.12 95 ARG A CA 1
ATOM 711 C C . ARG A 1 95 ? 1.571 4.312 -2.112 1.00 97.12 95 ARG A C 1
ATOM 713 O O . ARG A 1 95 ? 2.538 4.417 -2.863 1.00 97.12 95 ARG A O 1
ATOM 720 N N . HIS A 1 96 ? 1.686 3.944 -0.834 1.00 96.94 96 HIS A N 1
ATOM 721 C CA . HIS A 1 96 ? 2.972 3.605 -0.231 1.00 96.94 96 HIS A CA 1
ATOM 722 C C . HIS A 1 96 ? 3.604 2.387 -0.914 1.00 96.94 96 HIS A C 1
ATOM 724 O O . HIS A 1 96 ? 4.743 2.458 -1.375 1.00 96.94 96 HIS A O 1
ATOM 730 N N . GLY A 1 97 ? 2.860 1.284 -1.029 1.00 96.19 97 GLY A N 1
ATOM 731 C CA . GLY A 1 97 ? 3.376 0.059 -1.633 1.00 96.19 97 GLY A CA 1
ATOM 732 C C . GLY A 1 97 ? 3.712 0.222 -3.115 1.00 96.19 97 GLY A C 1
ATOM 733 O O . GLY A 1 97 ? 4.770 -0.212 -3.565 1.00 96.19 97 GLY A O 1
ATOM 734 N N . THR A 1 98 ? 2.870 0.917 -3.878 1.00 95.81 98 THR A N 1
ATOM 735 C CA . THR A 1 98 ? 3.116 1.149 -5.305 1.00 95.81 98 THR A CA 1
ATOM 736 C C . THR A 1 98 ? 4.273 2.112 -5.537 1.00 95.81 98 THR A C 1
ATOM 738 O O . THR A 1 98 ? 4.987 1.960 -6.520 1.00 95.81 98 THR A O 1
ATOM 741 N N . ALA A 1 99 ? 4.502 3.078 -4.640 1.00 95.38 99 ALA A N 1
ATOM 742 C CA . ALA A 1 99 ? 5.689 3.927 -4.697 1.00 95.38 99 ALA A CA 1
ATOM 743 C C . ALA A 1 99 ? 6.974 3.118 -4.471 1.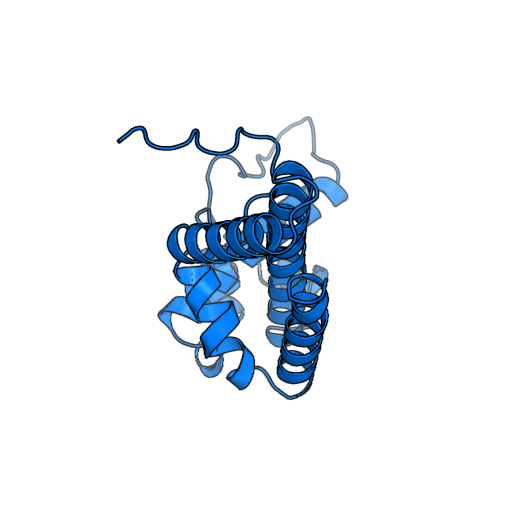00 95.38 99 ALA A C 1
ATOM 745 O O . ALA A 1 99 ? 7.935 3.313 -5.208 1.00 95.38 99 ALA A O 1
ATOM 746 N N . VAL A 1 100 ? 6.987 2.189 -3.505 1.00 95.06 100 VAL A N 1
ATOM 747 C CA . VAL A 1 100 ? 8.123 1.272 -3.289 1.00 95.06 100 VAL A CA 1
ATOM 748 C C . VAL A 1 100 ? 8.370 0.415 -4.530 1.00 95.06 100 VAL A C 1
ATOM 750 O O . VAL A 1 100 ? 9.495 0.363 -5.017 1.00 95.06 100 VAL A O 1
ATOM 753 N N . LEU A 1 101 ? 7.320 -0.205 -5.073 1.00 94.56 101 LEU A N 1
ATOM 754 C CA . LEU A 1 101 ? 7.403 -1.042 -6.270 1.00 94.56 101 LEU A CA 1
ATOM 755 C C . LEU A 1 101 ? 7.918 -0.265 -7.493 1.00 94.56 101 LEU A C 1
ATOM 757 O O . LEU A 1 101 ? 8.840 -0.728 -8.155 1.00 94.56 101 LEU A O 1
ATOM 761 N N . LEU A 1 102 ? 7.362 0.918 -7.774 1.00 95.06 102 LEU A N 1
ATOM 762 C CA . LEU A 1 102 ? 7.803 1.751 -8.897 1.00 95.06 102 LEU A CA 1
ATOM 763 C C . LEU A 1 102 ? 9.281 2.122 -8.784 1.00 95.06 102 LEU A C 1
ATOM 765 O O . LEU A 1 102 ? 9.977 2.082 -9.788 1.00 95.06 102 LEU A O 1
ATOM 769 N N . ARG A 1 103 ? 9.756 2.427 -7.573 1.00 95.25 103 ARG A N 1
ATOM 770 C CA . ARG A 1 103 ? 11.167 2.738 -7.324 1.00 95.25 103 ARG A CA 1
ATOM 771 C C . ARG A 1 103 ? 12.072 1.552 -7.648 1.00 95.25 103 ARG A C 1
ATOM 773 O O . ARG A 1 103 ? 13.044 1.718 -8.362 1.00 95.25 103 ARG A O 1
ATOM 780 N N . LEU A 1 104 ? 11.707 0.351 -7.190 1.00 95.00 104 LEU A N 1
ATOM 781 C CA . LEU A 1 104 ? 12.459 -0.870 -7.499 1.00 95.00 104 LEU A CA 1
ATOM 782 C C . LEU A 1 104 ? 12.485 -1.160 -9.006 1.00 95.00 104 LEU A C 1
ATOM 784 O O . LEU A 1 104 ? 13.497 -1.617 -9.526 1.00 95.00 104 LEU A O 1
ATOM 788 N N . MET A 1 105 ? 11.379 -0.897 -9.706 1.00 95.56 105 MET A N 1
ATOM 789 C CA . MET A 1 105 ? 11.325 -1.015 -11.163 1.00 95.56 105 MET A CA 1
ATOM 790 C C . MET A 1 105 ? 12.196 0.037 -11.860 1.00 95.56 105 MET A C 1
ATOM 792 O O . MET A 1 105 ? 12.871 -0.310 -12.822 1.00 95.56 105 MET A O 1
ATOM 796 N N . ASP A 1 106 ? 12.189 1.291 -11.392 1.00 95.69 106 ASP A N 1
ATOM 797 C CA . ASP A 1 106 ? 13.039 2.366 -11.923 1.00 95.69 106 ASP A CA 1
ATOM 798 C C . ASP A 1 106 ? 14.529 2.034 -11.742 1.00 95.69 106 ASP A C 1
ATOM 800 O O . ASP A 1 106 ? 15.293 2.155 -12.698 1.00 95.69 106 ASP A O 1
ATOM 804 N N . ASP A 1 107 ? 14.922 1.551 -10.560 1.00 95.94 107 ASP A N 1
ATOM 805 C CA . ASP A 1 107 ? 16.300 1.145 -10.263 1.00 95.94 107 ASP A CA 1
ATOM 806 C C . ASP A 1 107 ? 16.736 -0.005 -11.194 1.00 95.94 107 ASP A C 1
ATOM 808 O O . ASP A 1 107 ? 17.749 0.089 -11.885 1.00 95.94 107 ASP A O 1
ATOM 812 N N . ALA A 1 108 ? 15.914 -1.057 -11.313 1.00 96.12 108 ALA A N 1
ATOM 813 C CA . ALA A 1 108 ? 16.201 -2.195 -12.189 1.00 96.12 108 ALA A CA 1
ATOM 814 C C . ALA A 1 108 ? 16.245 -1.819 -13.680 1.00 96.12 108 ALA A C 1
ATOM 816 O O . ALA A 1 108 ? 17.026 -2.394 -14.439 1.00 96.12 108 ALA A O 1
ATOM 817 N N . TYR A 1 109 ? 15.405 -0.873 -14.106 1.00 96.06 109 TYR A N 1
ATOM 818 C CA . TYR A 1 109 ? 15.413 -0.347 -15.468 1.00 96.06 109 TYR A CA 1
ATOM 819 C C . TYR A 1 109 ? 16.717 0.402 -15.759 1.00 96.06 109 TYR A C 1
ATOM 821 O O . TYR A 1 109 ? 17.343 0.167 -16.789 1.00 96.06 109 TYR A O 1
ATOM 829 N N . ALA A 1 110 ? 17.143 1.283 -14.850 1.00 94.88 110 ALA A N 1
ATOM 830 C CA . ALA A 1 110 ? 18.363 2.070 -15.008 1.00 94.88 110 ALA A CA 1
ATOM 831 C C . ALA A 1 110 ? 19.629 1.193 -15.001 1.00 94.88 110 ALA A C 1
ATOM 833 O O . ALA A 1 110 ? 20.529 1.400 -15.819 1.00 94.88 110 ALA A O 1
ATOM 834 N N . ASP A 1 111 ? 19.678 0.189 -14.124 1.00 97.00 111 ASP A N 1
ATOM 835 C CA . ASP A 1 111 ? 20.835 -0.698 -13.961 1.00 97.00 111 ASP A CA 1
ATOM 836 C C . ASP A 1 111 ? 21.051 -1.651 -15.150 1.00 97.00 111 ASP A C 1
ATOM 838 O O . ASP A 1 111 ? 22.167 -2.122 -15.378 1.00 97.00 111 ASP A O 1
ATOM 842 N N . ALA A 1 112 ? 20.005 -1.932 -15.933 1.00 96.44 112 ALA A N 1
ATOM 843 C CA . ALA A 1 112 ? 20.083 -2.801 -17.108 1.00 96.44 112 ALA A CA 1
ATOM 844 C C . ALA A 1 112 ? 20.836 -2.172 -18.297 1.00 96.44 112 ALA A C 1
ATOM 846 O O . ALA A 1 112 ? 21.243 -2.887 -19.215 1.00 96.44 112 ALA A O 1
ATOM 847 N N . GLY A 1 113 ? 21.063 -0.855 -18.276 1.00 91.88 113 GLY A N 1
ATOM 848 C CA . GLY A 1 113 ? 21.790 -0.137 -19.320 1.00 91.88 113 GLY A CA 1
ATOM 849 C C . GLY A 1 113 ? 20.900 0.394 -20.455 1.00 91.88 113 GLY A C 1
ATOM 850 O O . GLY A 1 113 ? 19.685 0.491 -20.310 1.00 91.88 113 GLY A O 1
ATOM 851 N N . PRO A 1 114 ? 21.500 0.818 -21.584 1.00 92.38 114 PRO A N 1
ATOM 852 C CA . PRO A 1 114 ? 20.819 1.647 -22.582 1.00 92.38 114 PRO A CA 1
ATOM 853 C C . PRO A 1 114 ? 19.915 0.877 -23.554 1.00 92.38 114 PRO A C 1
ATOM 855 O O . PRO A 1 114 ? 19.168 1.512 -24.297 1.00 92.38 114 PRO A O 1
ATOM 858 N N . ASP A 1 115 ? 19.991 -0.457 -23.605 1.00 95.31 115 ASP A N 1
ATOM 859 C CA . ASP A 1 115 ? 19.071 -1.232 -24.437 1.00 95.31 115 ASP A CA 1
ATOM 860 C C . ASP A 1 115 ? 17.682 -1.247 -23.792 1.00 95.31 115 ASP A C 1
ATOM 862 O O . ASP A 1 115 ? 17.469 -1.829 -22.727 1.00 95.31 115 ASP A O 1
ATOM 866 N N . TRP A 1 116 ? 16.723 -0.603 -24.458 1.00 95.19 116 TRP A N 1
ATOM 867 C CA . TRP A 1 116 ? 15.354 -0.481 -23.965 1.00 95.19 116 TRP A CA 1
ATOM 868 C C . TRP A 1 116 ? 14.689 -1.841 -23.705 1.00 95.19 116 TRP A C 1
ATOM 870 O O . TRP A 1 116 ? 13.940 -1.985 -22.739 1.00 95.19 116 TRP A O 1
ATOM 880 N N . THR A 1 117 ? 14.954 -2.856 -24.535 1.00 95.62 117 THR A N 1
ATOM 881 C CA . THR A 1 117 ? 14.301 -4.166 -24.395 1.00 95.62 117 THR A CA 1
ATOM 882 C C . THR A 1 117 ? 14.784 -4.873 -23.134 1.00 95.62 117 THR A C 1
ATOM 884 O O . THR A 1 117 ? 13.979 -5.463 -22.404 1.00 95.62 117 THR A O 1
ATOM 887 N N . ASP A 1 118 ? 16.085 -4.806 -22.862 1.00 96.44 118 ASP A N 1
ATOM 888 C CA . ASP A 1 118 ? 16.681 -5.364 -21.653 1.00 96.44 118 ASP A CA 1
ATOM 889 C C . ASP A 1 118 ? 16.253 -4.588 -20.401 1.00 96.44 118 ASP A C 1
ATOM 891 O O . ASP A 1 118 ? 15.870 -5.210 -19.405 1.00 96.44 118 ASP A O 1
ATOM 895 N N . ALA A 1 119 ? 16.192 -3.255 -20.473 1.00 96.69 119 ALA A N 1
ATOM 896 C CA . ALA A 1 119 ? 15.704 -2.407 -19.386 1.00 96.69 119 ALA A CA 1
ATOM 897 C C . ALA A 1 119 ? 14.226 -2.663 -19.050 1.00 96.69 119 ALA A C 1
ATOM 899 O O . ALA A 1 119 ? 13.871 -2.908 -17.891 1.00 96.69 119 ALA A O 1
ATOM 900 N N . ALA A 1 120 ? 13.353 -2.722 -20.060 1.00 96.31 120 ALA A N 1
ATOM 901 C CA . ALA A 1 120 ? 11.941 -3.057 -19.886 1.00 96.31 120 ALA A CA 1
ATOM 902 C C . ALA A 1 120 ? 11.759 -4.469 -19.302 1.00 96.31 120 ALA A C 1
ATOM 904 O O . ALA A 1 120 ? 10.921 -4.694 -18.421 1.00 96.31 120 ALA A O 1
ATOM 905 N N . ARG A 1 121 ? 12.571 -5.437 -19.753 1.00 96.56 121 ARG A N 1
ATOM 906 C CA . ARG A 1 121 ? 12.573 -6.809 -19.226 1.00 96.56 121 ARG A CA 1
ATOM 907 C C . ARG A 1 121 ? 13.009 -6.854 -17.764 1.00 96.56 121 ARG A C 1
ATOM 909 O O . ARG A 1 121 ? 12.421 -7.623 -17.001 1.00 96.56 121 ARG A O 1
ATOM 916 N N . ALA A 1 122 ? 14.017 -6.076 -17.375 1.00 97.12 122 ALA A N 1
ATOM 917 C CA . ALA A 1 122 ? 14.480 -5.985 -15.994 1.00 97.12 122 ALA A CA 1
ATOM 918 C C . ALA A 1 122 ? 13.381 -5.421 -15.081 1.00 97.12 122 ALA A C 1
ATOM 920 O O . ALA A 1 122 ? 13.006 -6.077 -14.112 1.00 97.12 122 ALA A O 1
ATOM 921 N N . ALA A 1 123 ? 12.765 -4.297 -15.458 1.00 96.25 123 ALA A N 1
ATOM 922 C CA . ALA A 1 123 ? 11.658 -3.703 -14.707 1.00 96.25 123 ALA A CA 1
ATOM 923 C C . ALA A 1 123 ? 10.461 -4.662 -14.551 1.00 96.25 123 ALA A C 1
ATOM 925 O O . ALA A 1 123 ? 9.914 -4.815 -13.455 1.00 96.25 123 ALA A O 1
ATOM 926 N N . LEU A 1 124 ? 10.065 -5.355 -15.628 1.00 96.31 124 LEU A N 1
ATOM 927 C CA . LEU A 1 124 ? 8.967 -6.327 -15.584 1.00 96.31 124 LEU A CA 1
ATOM 928 C C . LEU A 1 124 ? 9.303 -7.537 -14.704 1.00 96.31 124 LEU A C 1
ATOM 930 O O . LEU A 1 124 ? 8.443 -8.028 -13.972 1.00 96.31 124 LEU A O 1
ATOM 934 N N . ARG A 1 125 ? 10.548 -8.019 -14.752 1.00 97.19 125 ARG A N 1
ATOM 935 C CA . ARG A 1 125 ? 11.014 -9.090 -13.867 1.00 97.19 125 ARG A CA 1
ATOM 936 C C . ARG A 1 125 ? 10.898 -8.663 -12.407 1.00 97.19 125 ARG A C 1
ATOM 938 O O . ARG A 1 125 ? 10.288 -9.391 -11.629 1.00 97.19 125 ARG A O 1
ATOM 945 N N . THR A 1 126 ? 11.391 -7.474 -12.064 1.00 96.12 126 THR A N 1
ATOM 946 C CA . THR A 1 126 ? 11.299 -6.923 -10.707 1.00 96.12 126 THR A CA 1
ATOM 947 C C . THR A 1 126 ? 9.853 -6.809 -10.239 1.00 96.12 126 THR A C 1
ATOM 949 O O . THR A 1 126 ? 9.548 -7.220 -9.123 1.00 96.12 126 THR A O 1
ATOM 952 N N . LEU A 1 127 ? 8.938 -6.333 -11.092 1.00 94.94 127 LEU A N 1
ATOM 953 C CA . LEU A 1 127 ? 7.507 -6.305 -10.784 1.00 94.94 127 LEU A CA 1
ATOM 954 C C . LEU A 1 127 ? 6.982 -7.690 -10.385 1.00 94.94 127 LEU A C 1
ATOM 956 O O . LEU A 1 127 ? 6.337 -7.837 -9.347 1.00 94.94 127 LEU A O 1
ATOM 960 N N . LEU A 1 128 ? 7.249 -8.705 -11.206 1.00 96.25 128 LEU A N 1
ATOM 961 C CA . LEU A 1 128 ? 6.747 -10.060 -10.984 1.00 96.25 128 LEU A CA 1
ATOM 962 C C . LEU A 1 128 ? 7.372 -10.711 -9.744 1.00 96.25 128 LEU A C 1
ATOM 964 O O . LEU A 1 128 ? 6.660 -11.352 -8.973 1.00 96.25 128 LEU A O 1
ATOM 968 N N . GLU A 1 129 ? 8.671 -10.517 -9.519 1.00 96.06 129 GLU A N 1
ATOM 969 C CA . GLU A 1 129 ? 9.382 -11.018 -8.336 1.00 96.06 129 GLU A CA 1
ATOM 970 C C . GLU A 1 129 ? 8.851 -10.377 -7.050 1.00 96.06 129 GLU A C 1
ATOM 972 O O . GLU A 1 129 ? 8.560 -11.072 -6.074 1.00 96.06 129 GLU A O 1
ATOM 977 N N . VAL A 1 130 ? 8.637 -9.061 -7.070 1.00 92.12 130 VAL A N 1
ATOM 978 C CA . VAL A 1 130 ? 8.034 -8.320 -5.964 1.00 92.12 130 VAL A CA 1
ATOM 979 C C . VAL A 1 130 ? 6.630 -8.842 -5.650 1.00 92.12 130 VAL A C 1
ATOM 981 O O . VAL A 1 130 ? 6.349 -9.185 -4.498 1.00 92.12 130 VAL A O 1
ATOM 984 N N . LEU A 1 131 ? 5.757 -8.949 -6.655 1.00 92.62 131 LEU A N 1
ATOM 985 C CA . LEU A 1 131 ? 4.391 -9.442 -6.463 1.00 92.62 131 LEU A CA 1
ATOM 986 C C . LEU A 1 131 ? 4.370 -10.891 -5.956 1.00 92.62 131 LEU A C 1
ATOM 988 O O . LEU A 1 131 ? 3.551 -11.227 -5.099 1.00 92.62 131 LEU A O 1
ATOM 992 N N . ALA A 1 132 ? 5.288 -11.735 -6.432 1.00 94.81 132 ALA A N 1
ATOM 993 C CA . ALA A 1 132 ? 5.433 -13.109 -5.962 1.00 94.81 132 ALA A CA 1
ATOM 994 C C . ALA A 1 132 ? 5.935 -13.187 -4.508 1.00 94.81 132 ALA A C 1
ATOM 996 O O . ALA A 1 132 ? 5.522 -14.080 -3.768 1.00 94.81 132 ALA A O 1
ATOM 997 N N . SER A 1 133 ? 6.793 -12.253 -4.081 1.00 94.75 133 SER A N 1
ATOM 998 C CA . SER A 1 133 ? 7.355 -12.226 -2.723 1.00 94.75 133 SER A CA 1
ATOM 999 C C . SER A 1 133 ? 6.348 -11.827 -1.639 1.00 94.75 133 SER A C 1
ATOM 1001 O O . SER A 1 133 ? 6.463 -12.281 -0.500 1.00 94.75 133 SER A O 1
ATOM 1003 N N . VAL A 1 134 ? 5.336 -11.021 -1.984 1.00 95.75 134 VAL A N 1
ATOM 1004 C CA . VAL A 1 134 ? 4.292 -10.572 -1.048 1.00 95.75 134 VAL A CA 1
ATOM 1005 C C . VAL A 1 134 ? 2.898 -10.805 -1.654 1.00 95.75 134 VAL A C 1
ATOM 1007 O O . VAL A 1 134 ? 2.218 -9.852 -2.049 1.00 95.75 134 VAL A O 1
ATOM 1010 N N . PRO A 1 135 ? 2.408 -12.063 -1.706 1.00 96.19 135 PRO A N 1
A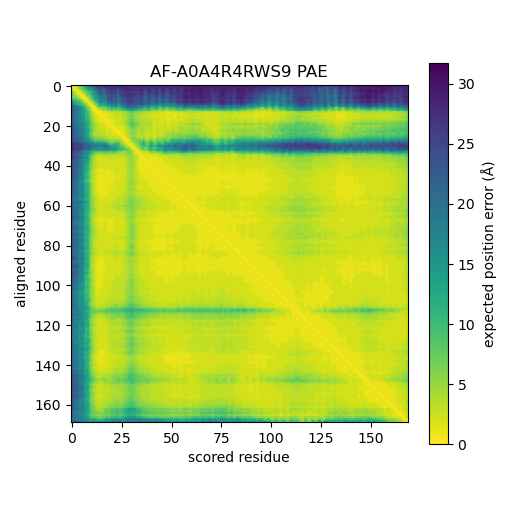TOM 1011 C CA . PRO A 1 135 ? 1.134 -12.394 -2.355 1.00 96.19 135 PRO A CA 1
ATOM 1012 C C . PRO A 1 135 ? -0.078 -11.659 -1.772 1.00 96.19 135 PRO A C 1
ATOM 1014 O O . PRO A 1 135 ? -1.029 -11.358 -2.493 1.00 96.19 135 PRO A O 1
ATOM 1017 N N . ALA A 1 136 ? -0.053 -11.340 -0.473 1.00 96.94 136 ALA A N 1
ATOM 1018 C CA . ALA A 1 136 ? -1.116 -10.571 0.169 1.00 96.94 136 ALA A CA 1
ATOM 1019 C C . ALA A 1 136 ? -1.200 -9.143 -0.398 1.00 96.94 136 ALA A C 1
ATOM 1021 O O . ALA A 1 136 ? -2.292 -8.664 -0.705 1.00 96.94 136 ALA A O 1
ATOM 1022 N N . PHE A 1 137 ? -0.050 -8.494 -0.609 1.00 97.50 137 PHE A N 1
ATOM 1023 C CA . PHE A 1 137 ? 0.010 -7.190 -1.265 1.00 97.50 137 PHE A CA 1
ATOM 1024 C C . PHE A 1 137 ? -0.466 -7.287 -2.710 1.00 97.50 137 PHE A C 1
ATOM 1026 O O . PHE A 1 137 ? -1.311 -6.497 -3.116 1.00 97.50 137 PHE A O 1
ATOM 1033 N N . ALA A 1 138 ? 0.011 -8.286 -3.459 1.00 96.81 138 ALA A N 1
ATOM 1034 C CA . ALA A 1 138 ? -0.394 -8.496 -4.846 1.00 96.81 138 ALA A CA 1
ATOM 1035 C C . ALA A 1 138 ? -1.914 -8.675 -4.979 1.00 96.81 138 ALA A C 1
ATOM 1037 O O . ALA A 1 138 ? -2.544 -8.018 -5.804 1.00 96.81 138 ALA A O 1
ATOM 1038 N N . ARG A 1 139 ? -2.528 -9.501 -4.122 1.00 97.44 139 ARG A N 1
ATOM 1039 C CA . ARG A 1 139 ? -3.984 -9.681 -4.096 1.00 97.44 139 ARG A CA 1
ATOM 1040 C C . ARG A 1 139 ? -4.710 -8.374 -3.782 1.00 97.44 139 ARG A C 1
ATOM 1042 O O . ARG A 1 139 ? -5.638 -8.014 -4.500 1.00 97.44 139 ARG A O 1
ATOM 1049 N N . MET A 1 140 ? -4.289 -7.656 -2.740 1.00 97.31 140 MET A N 1
ATOM 1050 C CA . MET A 1 140 ? -4.900 -6.374 -2.384 1.00 97.31 140 MET A CA 1
ATOM 1051 C C . MET A 1 140 ? -4.800 -5.365 -3.540 1.00 97.31 140 MET A C 1
ATOM 1053 O O . MET A 1 140 ? -5.797 -4.749 -3.905 1.00 97.31 140 MET A O 1
ATOM 1057 N N . ALA A 1 141 ? -3.607 -5.207 -4.114 1.00 95.75 141 ALA A N 1
ATOM 1058 C CA . ALA A 1 141 ? -3.310 -4.181 -5.105 1.00 95.75 141 ALA A CA 1
ATOM 1059 C C . ALA A 1 141 ? -3.894 -4.477 -6.495 1.00 95.75 141 ALA A C 1
ATOM 1061 O O . ALA A 1 141 ? -4.232 -3.539 -7.207 1.00 95.75 141 ALA A O 1
ATOM 1062 N N . LEU A 1 142 ? -4.009 -5.749 -6.893 1.00 95.12 142 LEU A N 1
ATOM 1063 C CA . LEU A 1 142 ? -4.462 -6.128 -8.239 1.00 95.12 142 LEU A CA 1
ATOM 1064 C C . LEU A 1 142 ? -5.928 -6.560 -8.300 1.00 95.12 142 LEU A C 1
ATOM 1066 O O . LEU A 1 142 ? -6.542 -6.430 -9.352 1.00 95.12 142 LEU A O 1
ATOM 1070 N N . VAL A 1 143 ? -6.471 -7.108 -7.209 1.00 95.56 143 VAL A N 1
ATOM 1071 C CA . VAL A 1 143 ? -7.825 -7.689 -7.189 1.00 95.56 143 VAL A CA 1
ATOM 1072 C C . VAL A 1 143 ? -8.769 -6.844 -6.345 1.00 95.56 143 VAL A C 1
ATOM 1074 O O . VAL A 1 143 ? -9.841 -6.465 -6.800 1.00 95.56 143 VAL A O 1
ATOM 1077 N N . GLU A 1 144 ? -8.382 -6.536 -5.109 1.00 96.81 144 GLU A N 1
ATOM 1078 C CA . GLU A 1 144 ? -9.306 -5.934 -4.138 1.00 96.81 144 GLU A CA 1
ATOM 1079 C C . GLU A 1 144 ? -9.439 -4.410 -4.285 1.00 96.81 144 GLU A C 1
ATOM 1081 O O . GLU A 1 144 ? -10.396 -3.828 -3.776 1.00 96.81 144 GLU A O 1
ATOM 1086 N N . ILE A 1 145 ? -8.509 -3.751 -4.985 1.00 95.00 145 ILE A N 1
ATOM 1087 C CA . ILE A 1 145 ? -8.513 -2.292 -5.172 1.00 95.00 145 ILE A CA 1
ATOM 1088 C C . ILE A 1 145 ? -9.794 -1.786 -5.859 1.00 95.00 145 ILE A C 1
ATOM 1090 O O . ILE A 1 145 ? -10.292 -0.716 -5.519 1.00 95.00 145 ILE A O 1
ATOM 1094 N N . ASP A 1 146 ? -10.382 -2.574 -6.764 1.00 92.94 146 ASP A N 1
ATOM 1095 C CA . ASP A 1 146 ? -11.611 -2.216 -7.487 1.00 92.94 146 ASP A CA 1
ATOM 1096 C C . ASP A 1 146 ? -12.838 -2.081 -6.589 1.00 92.94 146 ASP A C 1
ATOM 1098 O O . ASP A 1 146 ? -13.707 -1.233 -6.823 1.00 92.94 146 ASP A O 1
ATOM 1102 N N . ALA A 1 147 ? -12.901 -2.913 -5.549 1.00 93.12 147 ALA A N 1
ATOM 1103 C CA . ALA A 1 147 ? -14.004 -2.929 -4.599 1.00 93.12 147 ALA A CA 1
ATOM 1104 C C . ALA A 1 147 ? -13.991 -1.697 -3.680 1.00 93.12 147 ALA A C 1
ATOM 1106 O O . ALA A 1 147 ? -14.989 -1.397 -3.029 1.00 93.12 147 ALA A O 1
ATOM 1107 N N . ALA A 1 148 ? -12.885 -0.949 -3.637 1.00 91.62 148 ALA A N 1
ATOM 1108 C CA . ALA A 1 148 ? -12.711 0.130 -2.678 1.00 91.62 148 ALA A CA 1
ATOM 1109 C C . ALA A 1 148 ? -13.357 1.467 -3.04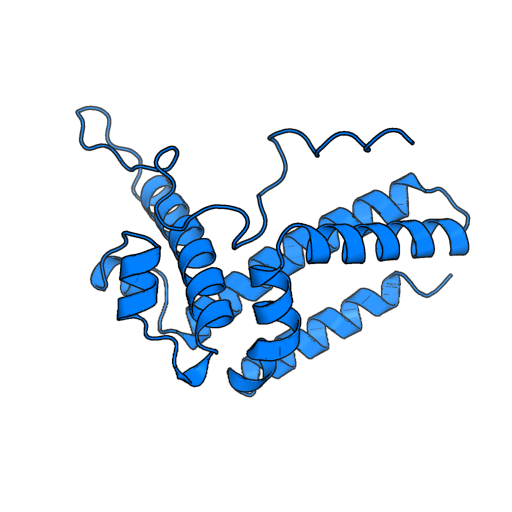3 1.00 91.62 148 ALA A C 1
ATOM 1111 O O . ALA A 1 148 ? -13.388 2.355 -2.198 1.00 91.62 148 ALA A O 1
ATOM 1112 N N . GLY A 1 149 ? -13.929 1.580 -4.243 1.00 92.81 149 GLY A N 1
ATOM 1113 C CA . GLY A 1 149 ? -14.666 2.760 -4.691 1.00 92.81 149 GLY A CA 1
ATOM 1114 C C . GLY A 1 149 ? -13.987 3.498 -5.850 1.00 92.81 149 GLY A C 1
ATOM 1115 O O . GLY A 1 149 ? -12.965 3.046 -6.367 1.00 92.81 149 GLY A O 1
ATOM 1116 N N . PRO A 1 150 ? -14.572 4.618 -6.317 1.00 95.38 150 PRO A N 1
ATOM 1117 C CA . PRO A 1 150 ? -14.053 5.372 -7.461 1.00 95.38 150 PRO A CA 1
ATOM 1118 C C . PRO A 1 150 ? -12.623 5.885 -7.252 1.00 95.38 150 PRO A C 1
ATOM 1120 O O . PRO A 1 150 ? -11.784 5.687 -8.120 1.00 95.38 150 PRO A O 1
ATOM 1123 N N . ALA A 1 151 ? -12.312 6.434 -6.074 1.00 94.69 151 ALA A N 1
ATOM 1124 C CA . ALA A 1 151 ? -10.981 6.974 -5.787 1.00 94.69 151 ALA A CA 1
ATOM 1125 C C . ALA A 1 151 ? -9.875 5.905 -5.865 1.00 94.69 151 ALA A C 1
ATOM 1127 O O . ALA A 1 151 ? -8.760 6.185 -6.296 1.00 94.69 151 ALA A O 1
ATOM 1128 N N . ALA A 1 152 ? -10.179 4.665 -5.476 1.00 94.88 152 ALA A N 1
ATOM 1129 C CA . ALA A 1 152 ? -9.245 3.549 -5.579 1.00 94.88 152 ALA A CA 1
ATOM 1130 C C . ALA A 1 152 ? -9.013 3.105 -7.029 1.00 94.88 152 ALA A C 1
ATOM 1132 O O . ALA A 1 152 ? -7.882 2.789 -7.406 1.00 94.88 152 ALA A O 1
ATOM 1133 N N . ARG A 1 153 ? -10.066 3.131 -7.855 1.00 95.12 153 ARG A N 1
ATOM 1134 C CA . ARG A 1 153 ? -9.959 2.885 -9.298 1.00 95.12 153 ARG A CA 1
ATOM 1135 C C . ARG A 1 153 ? -9.112 3.956 -9.980 1.00 95.12 153 ARG A C 1
ATOM 1137 O O . ARG A 1 153 ? -8.203 3.601 -10.723 1.00 95.12 153 ARG A O 1
ATOM 1144 N N . ASP A 1 154 ? -9.318 5.225 -9.635 1.00 96.19 154 ASP A N 1
ATOM 1145 C CA . ASP A 1 154 ? -8.516 6.335 -10.159 1.00 96.19 154 ASP A CA 1
ATOM 1146 C C . ASP A 1 154 ? -7.02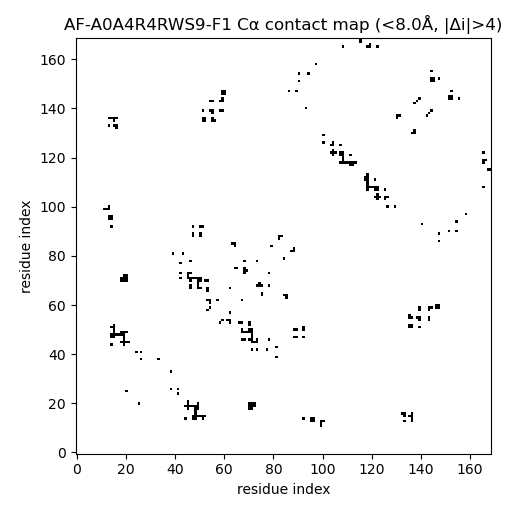7 6.185 -9.789 1.00 96.19 154 ASP A C 1
ATOM 1148 O O . ASP A 1 154 ? -6.149 6.355 -10.635 1.00 96.19 154 ASP A O 1
ATOM 1152 N N . GLU A 1 155 ? -6.713 5.801 -8.545 1.00 94.94 155 GLU A N 1
ATOM 1153 C CA . GLU A 1 155 ? -5.330 5.524 -8.116 1.00 94.94 155 GLU A CA 1
ATOM 1154 C C . GLU A 1 155 ? -4.696 4.351 -8.870 1.00 94.94 155 GLU A C 1
ATOM 1156 O O . GLU A 1 155 ? -3.508 4.384 -9.213 1.00 94.94 155 GLU A O 1
ATOM 1161 N N . ARG A 1 156 ? -5.473 3.305 -9.163 1.00 95.81 156 ARG A N 1
ATOM 1162 C CA . ARG A 1 156 ? -4.996 2.197 -9.990 1.00 95.81 156 ARG A CA 1
ATOM 1163 C C . ARG A 1 156 ? -4.736 2.644 -11.424 1.00 95.81 156 ARG A C 1
ATOM 1165 O O . ARG A 1 156 ? -3.687 2.316 -11.973 1.00 95.81 156 ARG A O 1
ATOM 1172 N N . ASP A 1 157 ? -5.635 3.412 -12.020 1.00 95.50 157 ASP A N 1
ATOM 1173 C CA . ASP A 1 157 ? -5.489 3.873 -13.400 1.00 95.50 157 ASP A CA 1
ATOM 1174 C C . ASP A 1 157 ? -4.295 4.843 -13.536 1.00 95.50 157 ASP A C 1
ATOM 1176 O O . ASP A 1 157 ? -3.521 4.769 -14.498 1.00 95.50 157 ASP A O 1
ATOM 1180 N N . LEU A 1 158 ? -4.049 5.673 -12.514 1.00 93.44 158 LEU A N 1
ATOM 1181 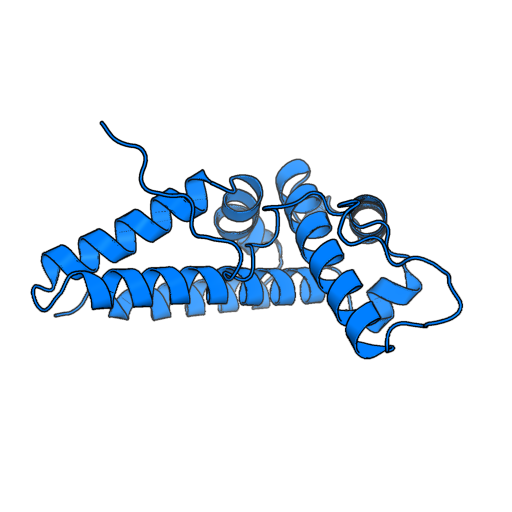C CA . LEU A 1 158 ? -2.830 6.477 -12.383 1.00 93.44 158 LEU A CA 1
ATOM 1182 C C . LEU A 1 158 ? -1.568 5.608 -12.292 1.00 93.44 158 LEU A C 1
ATOM 1184 O O . LEU A 1 158 ? -0.567 5.912 -12.947 1.00 93.44 158 LEU A O 1
ATOM 1188 N N . LEU A 1 159 ? -1.589 4.526 -11.506 1.00 93.69 159 LEU A N 1
ATOM 1189 C CA . LEU A 1 159 ? -0.468 3.584 -11.432 1.00 93.69 159 LEU A CA 1
ATOM 1190 C C . LEU A 1 159 ? -0.176 2.945 -12.795 1.00 93.69 159 LEU A C 1
ATOM 1192 O O . LEU A 1 159 ? 0.977 2.923 -13.224 1.00 93.69 159 LEU A O 1
ATOM 1196 N N . LEU A 1 160 ? -1.205 2.449 -13.483 1.00 92.12 160 LEU A N 1
ATOM 1197 C CA . LEU A 1 160 ? -1.058 1.813 -14.794 1.00 92.12 160 LEU A CA 1
ATOM 1198 C C . LEU A 1 160 ? -0.528 2.802 -15.839 1.00 92.12 160 LEU A C 1
ATOM 1200 O O . LEU A 1 160 ? 0.361 2.466 -16.618 1.00 92.12 160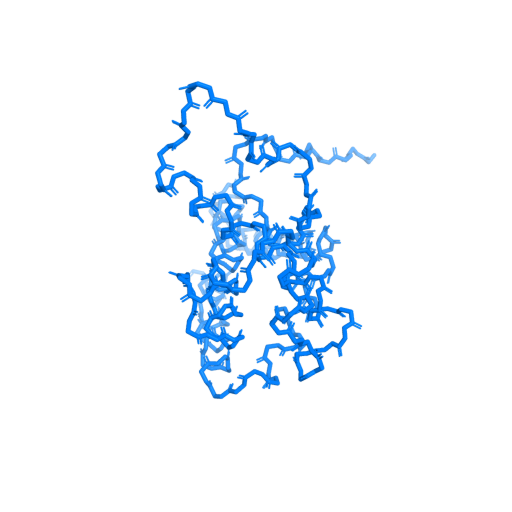 LEU A O 1
ATOM 1204 N N . SER A 1 161 ? -0.982 4.055 -15.795 1.00 92.62 161 SER A N 1
ATOM 1205 C CA . SER A 1 161 ? -0.461 5.122 -16.658 1.00 92.62 161 SER A CA 1
ATOM 1206 C C . SER A 1 161 ? 1.029 5.385 -16.414 1.00 92.62 161 SER A C 1
ATOM 1208 O O . SER A 1 161 ? 1.788 5.625 -17.350 1.00 92.62 161 SER A O 1
ATOM 1210 N N . ARG A 1 162 ? 1.490 5.283 -15.161 1.00 90.81 162 ARG A N 1
ATOM 1211 C CA . ARG A 1 162 ? 2.914 5.412 -14.819 1.00 90.81 162 ARG A CA 1
ATOM 1212 C C . ARG A 1 162 ? 3.755 4.262 -15.366 1.00 90.81 162 ARG A C 1
ATOM 1214 O O . ARG A 1 162 ? 4.920 4.496 -15.675 1.00 90.81 162 ARG A O 1
ATOM 1221 N N . PHE A 1 163 ? 3.203 3.055 -15.491 1.00 89.00 163 PHE A N 1
ATOM 1222 C CA . PHE A 1 163 ? 3.933 1.901 -16.031 1.00 89.00 163 PHE A CA 1
ATOM 1223 C C . PHE A 1 163 ? 4.298 2.086 -17.501 1.00 89.00 163 PHE A C 1
ATOM 1225 O O . PHE A 1 163 ? 5.307 1.553 -17.950 1.00 89.00 163 PHE A O 1
ATOM 1232 N N . HIS A 1 164 ? 3.517 2.884 -18.231 1.00 88.50 164 HIS A N 1
ATOM 1233 C CA . HIS A 1 164 ? 3.743 3.166 -19.643 1.00 88.50 164 HIS A CA 1
ATOM 1234 C C . HIS A 1 164 ? 5.185 3.610 -19.930 1.00 88.50 164 HIS A C 1
ATOM 1236 O O . HIS A 1 164 ? 5.750 3.187 -20.930 1.00 88.50 164 HIS A O 1
ATOM 1242 N N . ARG A 1 165 ? 5.823 4.368 -19.021 1.00 87.31 165 ARG A N 1
ATOM 1243 C CA . ARG A 1 165 ? 7.208 4.848 -19.194 1.00 87.31 165 ARG A CA 1
ATOM 1244 C C . ARG A 1 165 ? 8.248 3.737 -19.387 1.00 87.31 165 ARG A C 1
ATOM 1246 O O . ARG A 1 165 ? 9.271 3.996 -19.995 1.00 87.31 165 ARG A O 1
ATOM 1253 N N . PHE A 1 166 ? 7.993 2.526 -18.886 1.00 88.69 166 PHE A N 1
ATOM 1254 C CA . PHE A 1 166 ? 8.911 1.390 -19.027 1.00 88.69 166 PHE A CA 1
ATOM 1255 C C . PHE A 1 166 ? 8.802 0.701 -20.392 1.00 88.69 166 PHE A C 1
ATOM 1257 O O . PHE A 1 166 ? 9.636 -0.132 -20.728 1.00 88.69 166 PHE A O 1
ATOM 1264 N N . PHE A 1 167 ? 7.764 1.011 -21.171 1.00 85.31 167 PHE A N 1
ATOM 1265 C CA . PHE A 1 167 ? 7.429 0.313 -22.413 1.00 85.31 167 PHE A CA 1
ATOM 1266 C C . PHE A 1 167 ? 7.533 1.209 -23.653 1.00 85.31 167 PHE A C 1
ATOM 1268 O O . PHE A 1 167 ? 7.011 0.843 -24.704 1.00 85.31 167 PHE A O 1
ATOM 1275 N N . HIS A 1 168 ? 8.221 2.350 -23.541 1.00 80.69 168 HIS A N 1
ATOM 1276 C CA . HIS A 1 168 ? 8.580 3.208 -24.675 1.00 80.69 168 HIS A CA 1
ATOM 1277 C C . HIS A 1 168 ? 10.097 3.390 -24.765 1.00 80.69 168 HIS A C 1
ATOM 1279 O O . HIS A 1 168 ? 10.703 3.610 -23.714 1.00 80.69 168 HIS A O 1
ATOM 1285 N N . PRO A 1 169 ? 10.689 3.286 -25.972 1.00 72.25 169 PRO A N 1
ATOM 1286 C CA . PRO A 1 169 ? 12.100 3.591 -26.215 1.00 72.25 169 PRO A CA 1
ATOM 1287 C C . PRO A 1 169 ? 12.469 5.054 -25.952 1.00 72.25 169 PRO A C 1
ATOM 1289 O O . PRO A 1 169 ? 11.592 5.934 -26.128 1.00 72.25 169 PRO A O 1
#

Nearest PDB structures (foldseek):
  5wm9-assembly1_A  TM=7.404E-01  e=3.599E-04  Mycobacterium tuberculosis H37Rv
  6hs0-assembly1_A  TM=7.743E-01  e=1.271E-03  Mycobacterium tuberculosis H37Rv
  2gen-assembly1_A-2  TM=7.919E-01  e=1.400E-03  Pseudomonas aeruginosa PAO1
  5n1i-assembly1_B  TM=7.098E-01  e=6.303E-03  Mycobacterium tuberculosis H37Rv
  3e7q-assembly1_A  TM=7.165E-01  e=1.663E-02  Pseudomonas aeruginosa

pLDDT: mean 90.06, std 15.19, range [32.97, 98.62]

Sequence (169 aa):
MSLAPHPEAGATPLPGARPGRDPERAIKRGPRRLSAEVVAATQRDRLFDGLVHEVAAKGYDNARVTDICRAAGVTRPAFYALFAGKEDALLATYRHGTAVLLRLMDDAYADAGPDWTDAARAALRTLLEVLASVPAFARMALVEIDAAGPAARDERDLLLSRFHRFFHP

Mean predicted aligned error: 5.64 Å